Protein AF-A0AAN8SH08-F1 (afdb_monomer)

Foldseek 3Di:
DPDPPPVVVVCVVVVVVVVPPPPPPDPPPDDFQKDKDFDPVADVVVCVVCVVVQWDWPHADVPPPTRITMIHHHPPD

Secondary structure (DSSP, 8-state):
---SSHHHHHHHHHHHHHHTT-----------SEEEEE-TT-HHHHHHHHHHHTEEEEEE---TTS-EEEEEEPP--

Nearest PDB structures (foldseek):
  3v8h-assembly1_D  TM=4.948E-01  e=4.701E+00  Burkholderia thailandensis E264
  3v8h-assembly2_C  TM=5.003E-01  e=5.735E+00  Burkholderia thailandensis E264

Organism: Polyplax serrata (NCBI:txid468196)

Mean predicted aligned error: 14.58 Å

InterPro domains:
  IPR032815 Peptidase S8, pro-domain [PF16470] (34-62)
  IPR038466 Peptidase S8, pro-domain superfamily [G3DSA:3.30.70.850] (23-75)

Structure (mmCIF, N/CA/C/O backbone):
data_AF-A0AAN8SH08-F1
#
_entry.id   AF-A0AAN8SH08-F1
#
loop_
_atom_site.group_PDB
_atom_site.id
_atom_site.type_symbol
_atom_site.label_atom_id
_atom_site.label_alt_id
_atom_site.label_comp_id
_atom_site.label_asym_id
_atom_site.label_entity_id
_atom_site.label_seq_id
_atom_site.pdbx_PDB_ins_code
_atom_site.Cartn_x
_atom_site.Cartn_y
_atom_site.Cartn_z
_atom_site.occupancy
_atom_site.B_iso_or_equiv
_atom_site.auth_seq_id
_atom_site.auth_comp_id
_atom_site.auth_asym_id
_atom_site.auth_atom_id
_atom_site.pdbx_PDB_model_num
ATOM 1 N N . MET A 1 1 ? -19.153 55.030 38.591 1.00 43.22 1 MET A N 1
ATOM 2 C CA . MET A 1 1 ? -19.173 53.575 38.868 1.00 43.22 1 MET A CA 1
ATOM 3 C C . MET A 1 1 ? -19.739 52.834 37.655 1.00 43.22 1 MET A C 1
ATOM 5 O O . MET A 1 1 ? -20.870 52.387 37.705 1.00 43.22 1 MET A O 1
ATOM 9 N N . VAL A 1 2 ? -19.007 52.741 36.538 1.00 47.19 2 VAL A N 1
ATOM 10 C CA . VAL A 1 2 ? -19.439 51.950 35.362 1.00 47.19 2 VAL A CA 1
ATOM 11 C C . VAL A 1 2 ? -18.198 51.375 34.683 1.00 47.19 2 VAL A C 1
ATOM 13 O O . VAL A 1 2 ? -17.793 51.824 33.621 1.00 47.19 2 VAL A O 1
ATOM 16 N N . GLN A 1 3 ? -17.519 50.434 35.338 1.00 44.81 3 GLN A N 1
ATOM 17 C CA . GLN A 1 3 ? -16.430 49.707 34.672 1.00 44.81 3 GLN A CA 1
ATOM 18 C C . GLN A 1 3 ? -16.154 48.315 35.251 1.00 44.81 3 GLN A C 1
ATOM 20 O O . GLN A 1 3 ? -15.099 47.750 35.007 1.00 44.81 3 GLN A O 1
ATOM 25 N N . CYS A 1 4 ? -17.107 47.734 35.990 1.00 48.66 4 CYS A N 1
ATOM 26 C CA . CYS A 1 4 ? -16.991 46.352 36.470 1.00 48.66 4 CYS A CA 1
ATOM 27 C C . CYS A 1 4 ? -17.828 45.353 35.659 1.00 48.66 4 CYS A C 1
ATOM 29 O O . CYS A 1 4 ? -17.635 44.167 35.837 1.00 48.66 4 CYS A O 1
ATOM 31 N N . GLY A 1 5 ? -18.741 45.774 34.774 1.00 52.16 5 GLY A N 1
ATOM 32 C CA . GLY A 1 5 ? -19.622 44.843 34.045 1.00 52.16 5 GLY A CA 1
ATOM 33 C C . GLY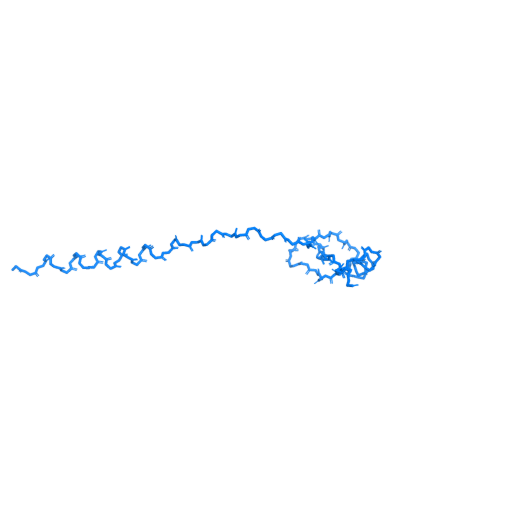 A 1 5 ? -19.054 44.295 32.727 1.00 52.16 5 GLY A C 1
ATOM 34 O O . GLY A 1 5 ? -19.303 43.145 32.379 1.00 52.16 5 GLY A O 1
ATOM 35 N N . SER A 1 6 ? -18.275 45.093 31.985 1.00 55.09 6 SER A N 1
ATOM 36 C CA . SER A 1 6 ? -17.862 44.729 30.616 1.00 55.09 6 SER A CA 1
ATOM 37 C C . SER A 1 6 ? -16.654 43.791 30.553 1.00 55.09 6 SER A C 1
ATOM 39 O O . SER A 1 6 ? -16.507 43.055 29.579 1.00 55.09 6 SER A O 1
ATOM 41 N N . VAL A 1 7 ? -15.801 43.773 31.583 1.00 56.44 7 VAL A N 1
ATOM 42 C CA . VAL A 1 7 ? -14.616 42.897 31.627 1.00 56.44 7 VAL A CA 1
ATOM 43 C C . VAL A 1 7 ? -15.035 41.438 31.823 1.00 56.44 7 VAL A C 1
ATOM 45 O O . VAL A 1 7 ? -14.543 40.559 31.121 1.00 56.44 7 VAL A O 1
ATOM 48 N N . PHE A 1 8 ? -16.008 41.182 32.703 1.00 56.41 8 PHE A N 1
ATOM 49 C CA . PHE A 1 8 ? -16.497 39.827 32.976 1.00 56.41 8 PHE A CA 1
ATOM 50 C C . PHE A 1 8 ? -17.192 39.198 31.767 1.00 56.41 8 PHE A C 1
ATOM 52 O O . PHE A 1 8 ? -16.982 38.018 31.503 1.00 56.41 8 PHE A O 1
ATOM 59 N N . LEU A 1 9 ? -17.958 39.983 30.997 1.00 58.00 9 LEU A N 1
ATOM 60 C CA . LEU A 1 9 ? -18.623 39.496 29.785 1.00 58.00 9 LEU A CA 1
ATOM 61 C C . LEU A 1 9 ? -17.606 39.076 28.711 1.00 58.00 9 LEU A C 1
ATOM 63 O O . LEU A 1 9 ? -17.759 38.028 28.093 1.00 58.00 9 LEU A O 1
ATOM 67 N N . ASN A 1 10 ? -16.538 39.860 28.529 1.00 58.19 10 ASN A N 1
ATOM 68 C CA . ASN A 1 10 ? -15.488 39.538 27.564 1.00 58.19 10 ASN A CA 1
ATOM 69 C C . ASN A 1 10 ? -14.726 38.265 27.959 1.00 58.19 10 ASN A C 1
ATOM 71 O O . ASN A 1 10 ? -14.558 37.385 27.123 1.00 58.19 10 ASN A O 1
ATOM 75 N N . VAL A 1 11 ? -14.335 38.112 29.231 1.00 63.59 11 VAL A N 1
ATOM 76 C CA . VAL A 1 11 ? -13.652 36.894 29.717 1.00 63.59 11 VAL A CA 1
ATOM 77 C C . VAL A 1 11 ? -14.515 35.646 29.510 1.00 63.59 11 VAL A C 1
ATOM 79 O O . VAL A 1 11 ? -14.002 34.609 29.097 1.00 63.59 11 VAL A O 1
ATOM 82 N N . PHE A 1 12 ? -15.827 35.752 29.729 1.00 60.41 12 PHE A N 1
ATOM 83 C CA . PHE A 1 12 ? -16.758 34.647 29.500 1.00 60.41 12 PHE A CA 1
ATOM 84 C C . PHE A 1 12 ? -16.861 34.266 28.017 1.00 60.41 12 PHE A C 1
ATOM 86 O O . PHE A 1 12 ? -16.806 33.085 27.680 1.00 60.41 12 PHE A O 1
ATOM 93 N N . VAL A 1 13 ? -16.961 35.252 27.120 1.00 62.12 13 VAL A N 1
ATOM 94 C CA . VAL A 1 13 ? -17.056 35.013 25.669 1.00 62.12 13 VAL A CA 1
ATOM 95 C C . VAL A 1 13 ? -15.754 34.428 25.114 1.00 62.12 13 VAL A C 1
ATOM 97 O O . VAL A 1 13 ? -15.801 33.445 24.377 1.00 62.12 13 VAL A O 1
ATOM 100 N N . PHE A 1 14 ? -14.591 34.956 25.512 1.00 60.22 14 PHE A N 1
ATOM 101 C CA . PHE A 1 14 ? -13.294 34.403 25.102 1.00 60.22 14 PHE A CA 1
ATOM 102 C C . PHE A 1 14 ? -13.039 33.007 25.695 1.00 60.22 14 PHE A C 1
ATOM 104 O O . PHE A 1 14 ? -12.496 32.146 25.005 1.00 60.22 14 PHE A O 1
ATOM 111 N N . GLY A 1 15 ? -13.475 32.746 26.933 1.00 61.88 15 GLY A N 1
ATOM 112 C CA . GLY A 1 15 ? -13.358 31.433 27.574 1.00 61.88 15 GLY A CA 1
ATOM 113 C C . GLY A 1 15 ? -14.227 30.352 26.921 1.00 61.88 15 GLY A C 1
ATOM 114 O O . GLY A 1 15 ? -13.758 29.239 26.698 1.00 61.88 15 GLY A O 1
ATOM 115 N N . ILE A 1 16 ? -15.469 30.679 26.547 1.00 64.06 16 ILE A N 1
ATOM 116 C CA . ILE A 1 16 ? -16.375 29.749 25.847 1.00 64.06 16 ILE A CA 1
ATOM 117 C C . ILE A 1 16 ? -15.899 29.488 24.409 1.00 64.06 16 ILE A C 1
ATOM 119 O O . ILE A 1 16 ? -15.981 28.357 23.924 1.00 64.06 16 ILE A O 1
ATOM 123 N N . PHE A 1 17 ? -15.349 30.505 23.739 1.00 59.41 17 PHE A N 1
ATOM 124 C CA . PHE A 1 17 ? -14.761 30.346 22.408 1.00 59.41 17 PHE A CA 1
ATOM 125 C C . PHE A 1 17 ? -13.541 29.410 22.431 1.00 59.41 17 PHE A C 1
ATOM 127 O O . PHE A 1 17 ? -13.390 28.575 21.543 1.00 59.41 17 PHE A O 1
ATOM 134 N N . TRP A 1 18 ? -12.722 29.474 23.487 1.00 58.59 18 TRP A N 1
ATOM 135 C CA . TRP A 1 18 ? -11.583 28.569 23.683 1.00 58.59 18 TRP A CA 1
ATOM 136 C C . TRP A 1 18 ? -12.007 27.130 24.032 1.00 58.59 18 TRP A C 1
ATOM 138 O O . TRP A 1 18 ? -11.338 26.175 23.646 1.00 58.59 18 TRP A O 1
ATOM 148 N N . LEU A 1 19 ? -13.152 26.951 24.702 1.00 58.28 19 LEU A N 1
ATOM 149 C CA . LEU A 1 19 ? -13.669 25.634 25.105 1.00 58.28 19 LEU A CA 1
ATOM 150 C C . LEU A 1 19 ? -14.276 24.821 23.944 1.00 58.28 19 LEU A C 1
ATOM 152 O O . LEU A 1 19 ? -14.522 23.627 24.085 1.00 58.28 19 LEU A O 1
ATOM 156 N N . SER A 1 20 ? -14.508 25.435 22.782 1.00 55.12 20 SER A N 1
ATOM 157 C CA . SER A 1 20 ? -15.205 24.779 21.664 1.00 55.12 20 SER A CA 1
ATOM 158 C C . SER A 1 20 ? -14.299 23.930 20.754 1.00 55.12 20 SER A C 1
ATOM 160 O O . S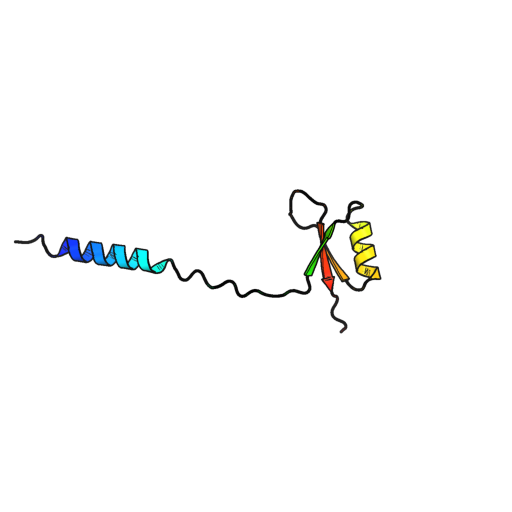ER A 1 20 ? -14.798 23.324 19.809 1.00 55.12 20 SER A O 1
ATOM 162 N N . CYS A 1 21 ? -12.987 23.858 21.011 1.00 54.16 21 CYS A N 1
ATOM 163 C CA . CYS A 1 21 ? -12.034 23.241 20.075 1.00 54.16 21 CYS A CA 1
ATOM 164 C C . CYS A 1 21 ? -11.615 21.790 20.367 1.00 54.16 21 CYS A C 1
ATOM 166 O O . CYS A 1 21 ? -10.917 21.207 19.542 1.00 54.16 21 CYS A O 1
ATOM 168 N N . GLU A 1 22 ? -12.038 21.159 21.464 1.00 59.22 22 GLU A N 1
ATOM 169 C CA . GLU A 1 22 ? -11.555 19.810 21.818 1.00 59.22 22 GLU A CA 1
ATOM 170 C C . GLU A 1 22 ? -12.670 18.763 21.910 1.00 59.22 22 GLU A C 1
ATOM 172 O O . GLU A 1 22 ? -12.842 18.066 22.904 1.00 59.22 22 GLU A O 1
ATOM 177 N N . VAL A 1 23 ? -13.389 18.571 20.806 1.00 58.88 23 VAL A N 1
ATOM 178 C CA . VAL A 1 23 ? -13.854 17.224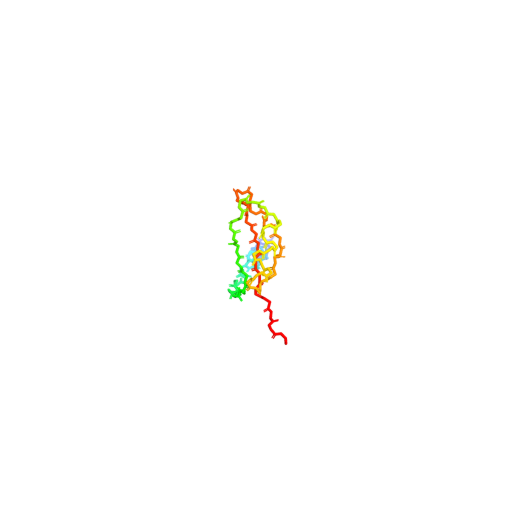 20.445 1.00 58.88 23 VAL A CA 1
ATOM 179 C C . VAL A 1 23 ? -13.132 16.842 19.162 1.00 58.88 23 VAL A C 1
ATOM 181 O O . VAL A 1 23 ? -13.706 16.760 18.079 1.00 58.88 23 VAL A O 1
ATOM 184 N N . ALA A 1 24 ? -11.819 16.633 19.282 1.00 63.28 24 ALA A N 1
ATOM 185 C CA . ALA A 1 24 ? -11.083 15.853 18.302 1.00 63.28 24 ALA A CA 1
ATOM 186 C C . ALA A 1 24 ? -11.644 14.429 18.385 1.00 63.28 24 ALA A C 1
ATOM 188 O O . ALA A 1 24 ? -11.282 13.647 19.266 1.00 63.28 24 ALA A O 1
ATOM 189 N N . GLY A 1 25 ? -12.633 14.145 17.534 1.00 61.72 25 GLY A N 1
ATOM 190 C CA . GLY A 1 25 ? -13.307 12.860 17.468 1.00 61.72 25 GLY A CA 1
ATOM 191 C C . GLY A 1 25 ? -12.276 11.741 17.457 1.00 61.72 25 GLY A C 1
ATOM 192 O O . GLY A 1 25 ? -11.387 11.713 16.606 1.00 61.72 25 GLY A O 1
ATOM 193 N N . ARG A 1 26 ? -12.380 10.839 18.437 1.00 64.94 26 ARG A N 1
ATOM 194 C CA . ARG A 1 26 ? -11.583 9.616 18.504 1.00 64.94 26 ARG A CA 1
ATOM 195 C C . ARG A 1 26 ? -11.641 8.956 17.132 1.00 64.94 26 ARG A C 1
ATOM 197 O O . ARG A 1 26 ? -12.714 8.513 16.733 1.00 64.94 26 ARG A O 1
ATOM 204 N N . GLN A 1 27 ? -10.515 8.929 16.415 1.00 67.50 27 GLN A N 1
ATOM 205 C CA . GLN A 1 27 ? -10.429 8.237 15.135 1.00 67.50 27 GLN A CA 1
ATOM 206 C C . G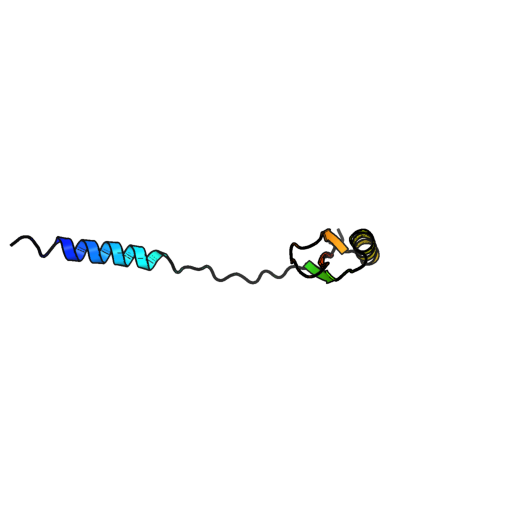LN A 1 27 ? -10.790 6.779 15.399 1.00 67.50 27 GLN A C 1
ATOM 208 O O . GLN A 1 27 ? -10.045 6.040 16.041 1.00 67.50 27 GLN A O 1
ATOM 213 N N . THR A 1 28 ? -11.993 6.384 14.999 1.00 72.00 28 THR A N 1
ATOM 214 C CA . THR A 1 28 ? -12.428 4.999 15.071 1.00 72.00 28 THR A CA 1
ATOM 215 C C . THR A 1 28 ? -11.528 4.232 14.119 1.00 72.00 28 THR A C 1
ATOM 217 O O . THR A 1 28 ? -11.596 4.434 12.909 1.00 72.00 28 THR A O 1
ATOM 220 N N . THR A 1 29 ? -10.638 3.399 14.662 1.00 73.06 29 THR A N 1
ATOM 221 C CA . THR A 1 29 ? -9.761 2.545 13.860 1.00 73.06 29 THR A CA 1
ATOM 222 C C . THR A 1 29 ? -10.625 1.684 12.947 1.00 73.06 29 THR A C 1
ATOM 224 O O . THR A 1 29 ? -11.288 0.751 13.398 1.00 73.06 29 THR A O 1
ATOM 227 N N . PHE A 1 30 ? -10.659 2.031 11.664 1.00 72.75 30 PHE A N 1
ATOM 228 C CA . PHE A 1 30 ? -11.425 1.311 10.661 1.00 72.75 30 PHE A CA 1
ATOM 229 C C . PHE A 1 30 ? -10.500 0.313 9.972 1.00 72.75 30 PHE A C 1
ATOM 231 O O . PHE A 1 30 ? -9.614 0.692 9.206 1.00 72.75 30 PHE A O 1
ATOM 238 N N . TYR A 1 31 ? -10.689 -0.969 10.273 1.00 75.88 31 TYR A N 1
ATOM 239 C CA . TYR A 1 31 ? -9.924 -2.037 9.644 1.00 75.88 31 TYR A CA 1
ATOM 240 C C . TYR A 1 31 ? -10.428 -2.256 8.219 1.00 75.88 31 TYR A C 1
ATOM 242 O O . TYR A 1 31 ? -11.605 -2.537 7.994 1.00 75.88 31 TYR A O 1
ATOM 250 N N . GLN A 1 32 ? -9.524 -2.118 7.254 1.00 78.69 32 GLN A N 1
ATOM 251 C CA . GLN A 1 32 ? -9.790 -2.401 5.851 1.00 78.69 32 GLN A CA 1
ATOM 252 C C . GLN A 1 32 ? -8.959 -3.592 5.401 1.00 78.69 32 GLN A C 1
ATOM 254 O O . GLN A 1 32 ? -7.804 -3.740 5.789 1.00 78.69 32 GLN A O 1
ATOM 259 N N . ASN A 1 33 ? -9.514 -4.383 4.487 1.00 85.06 33 ASN A N 1
ATOM 260 C CA . ASN A 1 33 ? -8.777 -5.435 3.785 1.00 85.06 33 ASN A CA 1
ATOM 261 C C . ASN A 1 33 ? -7.947 -4.832 2.635 1.00 85.06 33 ASN A C 1
ATOM 263 O O . ASN A 1 33 ? -8.017 -5.304 1.498 1.00 85.06 33 ASN A O 1
ATOM 267 N N . GLN A 1 34 ? -7.254 -3.726 2.917 1.00 88.06 34 GLN A N 1
ATOM 268 C CA . GLN A 1 34 ? -6.384 -3.006 1.995 1.00 88.06 34 GLN A CA 1
ATOM 269 C C . GLN A 1 34 ? -4.967 -2.998 2.560 1.00 88.06 34 GLN A C 1
ATOM 271 O O . GLN A 1 34 ? -4.771 -2.699 3.737 1.00 88.06 34 GLN A O 1
ATOM 276 N N . PHE A 1 35 ? -3.983 -3.324 1.728 1.00 87.81 35 PHE A N 1
ATOM 277 C CA . PHE A 1 35 ? -2.574 -3.324 2.114 1.00 87.81 35 PHE A CA 1
ATOM 278 C C . PHE A 1 35 ? -1.699 -2.833 0.962 1.00 87.81 35 PHE A C 1
ATOM 280 O O . PHE A 1 35 ? -2.043 -2.988 -0.207 1.00 87.81 35 PHE A O 1
ATOM 287 N N . ALA A 1 36 ? -0.561 -2.226 1.291 1.00 87.75 36 ALA A N 1
ATOM 288 C CA . ALA A 1 36 ? 0.386 -1.712 0.310 1.00 87.75 36 ALA A CA 1
ATOM 289 C C . ALA A 1 36 ? 1.556 -2.690 0.123 1.00 87.75 36 ALA A C 1
ATOM 291 O O . ALA A 1 36 ? 2.170 -3.112 1.101 1.00 87.75 36 ALA A O 1
ATOM 292 N N . VAL A 1 37 ? 1.885 -3.021 -1.127 1.00 87.75 37 VAL A N 1
ATOM 293 C CA . VAL A 1 37 ? 3.001 -3.910 -1.489 1.00 87.75 37 VAL A CA 1
ATOM 294 C C . VAL A 1 37 ? 4.027 -3.142 -2.305 1.00 87.75 37 VAL A C 1
ATOM 296 O O . VAL A 1 37 ? 3.678 -2.426 -3.243 1.00 87.75 37 VAL A O 1
ATOM 299 N N . HIS A 1 38 ? 5.307 -3.301 -1.979 1.00 90.06 38 HIS A N 1
ATOM 300 C CA . HIS A 1 38 ? 6.387 -2.739 -2.782 1.00 90.06 38 HIS A CA 1
ATOM 301 C C . HIS A 1 38 ? 6.635 -3.594 -4.026 1.00 90.06 38 HIS A C 1
ATOM 303 O O . HIS A 1 38 ? 7.023 -4.753 -3.909 1.00 90.06 38 HIS A O 1
ATOM 309 N N . ILE A 1 39 ? 6.434 -3.012 -5.210 1.00 88.75 39 ILE A N 1
ATOM 310 C CA . ILE A 1 39 ? 6.615 -3.697 -6.495 1.00 88.75 39 ILE A CA 1
ATOM 311 C C . ILE A 1 39 ? 7.583 -2.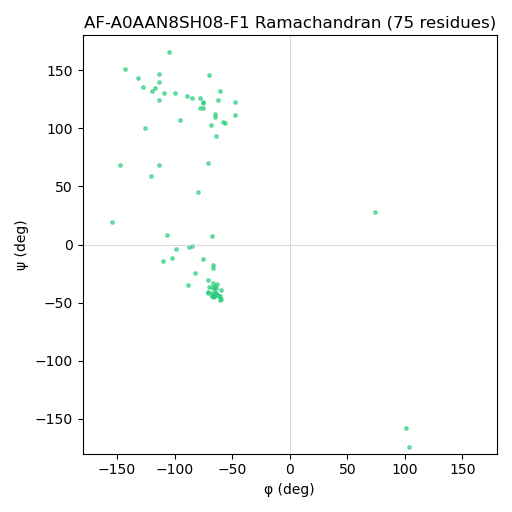870 -7.351 1.00 88.75 39 ILE A C 1
ATOM 313 O O . ILE A 1 39 ? 7.184 -1.857 -7.940 1.00 88.75 39 ILE A O 1
ATOM 317 N N . PRO A 1 40 ? 8.871 -3.262 -7.419 1.00 87.31 40 PRO A N 1
ATOM 318 C CA . PRO A 1 40 ? 9.889 -2.488 -8.125 1.00 87.31 40 PRO A CA 1
ATOM 319 C C . PRO A 1 40 ? 9.653 -2.456 -9.640 1.00 87.31 40 PRO A C 1
ATOM 321 O O . PRO A 1 40 ? 9.910 -1.426 -10.264 1.00 87.31 40 PRO A O 1
ATOM 324 N N . SER A 1 41 ? 9.102 -3.533 -10.207 1.00 88.38 41 SER A N 1
ATOM 325 C CA . SER A 1 41 ? 8.825 -3.681 -11.641 1.00 88.38 41 SER A CA 1
ATOM 326 C C . SER A 1 41 ? 7.740 -2.742 -12.176 1.00 88.38 41 SER A C 1
ATOM 328 O O . SER A 1 41 ? 7.691 -2.460 -13.370 1.00 88.38 41 SER A O 1
ATOM 330 N N . GLY A 1 42 ? 6.882 -2.209 -11.301 1.00 87.44 42 GLY A N 1
ATOM 331 C CA . GLY A 1 42 ? 5.854 -1.241 -11.669 1.00 87.44 42 GLY A CA 1
ATOM 332 C C . GLY A 1 42 ? 4.447 -1.824 -11.815 1.00 87.44 42 GLY A C 1
ATOM 333 O O . GLY A 1 42 ? 4.103 -2.830 -11.202 1.00 87.44 42 GLY A O 1
ATOM 334 N N . LYS A 1 43 ? 3.602 -1.112 -12.570 1.00 90.44 43 LYS A N 1
ATOM 335 C CA . LYS A 1 43 ? 2.145 -1.301 -12.555 1.00 90.44 43 LYS A CA 1
ATOM 336 C C . LYS A 1 43 ? 1.696 -2.609 -13.206 1.00 90.44 43 LYS A C 1
ATOM 338 O O . LYS A 1 43 ? 0.809 -3.249 -12.662 1.00 90.44 43 LYS A O 1
ATOM 343 N N . ALA A 1 44 ? 2.302 -3.000 -14.328 1.00 92.56 44 ALA A N 1
ATOM 344 C CA . ALA A 1 44 ? 1.901 -4.206 -15.057 1.00 92.56 44 ALA A CA 1
ATOM 345 C C . ALA A 1 44 ? 2.024 -5.462 -14.179 1.00 92.56 44 ALA A C 1
ATOM 347 O O . ALA A 1 44 ? 1.069 -6.221 -14.047 1.00 92.56 44 ALA A O 1
ATOM 348 N N . ASP A 1 45 ? 3.155 -5.611 -13.490 1.00 92.75 45 ASP A N 1
ATOM 349 C CA . ASP A 1 45 ? 3.373 -6.710 -12.548 1.00 92.75 45 ASP A CA 1
ATOM 350 C C . ASP A 1 45 ? 2.427 -6.631 -11.347 1.00 92.75 45 ASP A C 1
ATOM 352 O O . ASP A 1 45 ? 1.961 -7.656 -10.860 1.00 92.75 45 ASP A O 1
ATOM 356 N N . ALA A 1 46 ? 2.106 -5.424 -10.874 1.00 91.75 46 ALA A N 1
ATOM 357 C CA . ALA A 1 46 ? 1.124 -5.237 -9.811 1.00 91.75 46 ALA A CA 1
ATOM 358 C C . ALA A 1 46 ? -0.276 -5.711 -10.230 1.00 91.75 46 ALA A C 1
ATOM 360 O O . ALA A 1 46 ? -0.939 -6.404 -9.461 1.00 91.75 46 ALA A O 1
ATOM 361 N N . ASP A 1 47 ? -0.704 -5.385 -11.450 1.00 93.56 47 ASP A N 1
ATOM 362 C CA . ASP A 1 47 ? -1.985 -5.827 -12.006 1.00 93.56 47 ASP A CA 1
ATOM 363 C C . ASP A 1 47 ? -2.022 -7.358 -12.171 1.00 93.56 47 ASP A C 1
ATOM 365 O O . ASP A 1 47 ? -3.007 -8.000 -11.804 1.00 93.56 47 ASP A O 1
ATOM 369 N N . ASP A 1 48 ? -0.926 -7.956 -12.640 1.00 94.75 48 ASP A N 1
ATOM 370 C CA . ASP A 1 48 ? -0.782 -9.405 -12.823 1.00 94.75 48 ASP A CA 1
ATOM 371 C C . ASP A 1 48 ? -0.760 -10.167 -11.479 1.00 94.75 48 ASP A C 1
ATOM 373 O O . ASP A 1 48 ? -1.473 -11.155 -11.295 1.00 94.75 48 ASP A O 1
ATOM 377 N N . ILE A 1 49 ? -0.018 -9.673 -10.480 1.00 91.19 49 ILE A N 1
ATOM 378 C CA . ILE A 1 49 ? -0.025 -10.216 -9.108 1.00 91.19 49 ILE A CA 1
ATOM 379 C C . ILE A 1 49 ? -1.426 -10.115 -8.498 1.00 91.19 49 ILE A C 1
ATOM 381 O O . ILE A 1 49 ? -1.909 -11.080 -7.902 1.00 91.19 49 ILE A O 1
ATOM 385 N N . ALA A 1 50 ? -2.102 -8.976 -8.661 1.00 92.12 50 ALA A N 1
ATOM 386 C CA . ALA A 1 50 ? -3.454 -8.801 -8.152 1.00 92.12 50 ALA A CA 1
ATOM 387 C C . ALA A 1 50 ? -4.417 -9.821 -8.781 1.00 92.12 50 ALA A C 1
ATOM 389 O O . ALA A 1 50 ? -5.120 -10.531 -8.059 1.00 92.12 50 ALA A O 1
ATOM 390 N N . ALA A 1 51 ? -4.377 -9.972 -10.109 1.00 92.50 51 ALA A N 1
ATOM 391 C CA . ALA A 1 51 ? -5.215 -10.915 -10.840 1.00 92.50 51 ALA A CA 1
ATOM 392 C C . ALA A 1 51 ? -4.969 -12.374 -10.425 1.00 92.50 51 ALA A C 1
ATOM 394 O O . ALA A 1 51 ? -5.928 -13.107 -10.180 1.00 92.50 51 ALA A O 1
ATOM 395 N N . ARG A 1 52 ? -3.701 -12.787 -10.284 1.00 92.69 52 ARG A N 1
ATOM 396 C CA . ARG A 1 52 ? -3.333 -14.159 -9.889 1.00 92.69 52 ARG A CA 1
ATOM 397 C C . ARG A 1 52 ? -3.817 -14.547 -8.496 1.00 92.69 52 ARG A C 1
ATOM 399 O O . ARG A 1 52 ? -4.146 -15.707 -8.270 1.00 92.69 52 ARG A O 1
ATOM 406 N N . HIS A 1 53 ? -3.852 -13.596 -7.569 1.00 90.94 53 HIS A N 1
ATOM 407 C CA . HIS A 1 53 ? -4.147 -13.867 -6.163 1.00 90.94 53 HIS A CA 1
ATOM 408 C C . HIS A 1 53 ? -5.547 -13.413 -5.718 1.00 90.94 53 HIS A C 1
ATOM 410 O O . HIS A 1 53 ? -5.860 -13.472 -4.531 1.00 90.94 53 HIS A O 1
ATOM 416 N N . GLY A 1 54 ? -6.407 -12.979 -6.646 1.00 90.94 54 GLY A N 1
ATOM 417 C CA . GLY A 1 54 ? -7.777 -12.563 -6.323 1.00 90.94 54 GLY A CA 1
ATOM 418 C C . GLY A 1 54 ? -7.865 -11.199 -5.627 1.00 90.94 54 GLY A C 1
ATOM 419 O O . GLY A 1 54 ? -8.804 -10.937 -4.873 1.00 90.94 54 GLY A O 1
ATOM 420 N N . PHE A 1 55 ? -6.903 -10.317 -5.884 1.00 92.56 55 PHE A N 1
ATOM 421 C CA . PHE A 1 55 ? -6.906 -8.933 -5.424 1.00 92.56 55 PHE A CA 1
ATOM 422 C C . PHE A 1 55 ? -7.234 -7.965 -6.566 1.00 92.56 55 PHE A C 1
ATOM 424 O O . P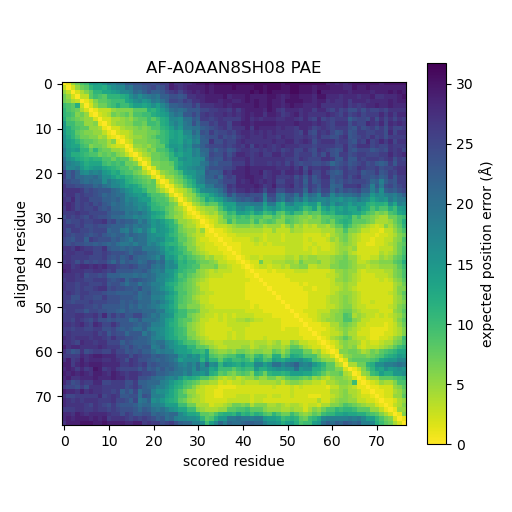HE A 1 55 ? -7.205 -8.300 -7.749 1.00 92.56 55 PHE A O 1
ATOM 431 N N . VAL A 1 56 ? -7.544 -6.729 -6.192 1.00 92.44 56 VAL A N 1
ATOM 432 C CA . VAL A 1 56 ? -7.692 -5.586 -7.088 1.00 92.44 56 VAL A CA 1
ATOM 433 C C . VAL A 1 56 ? -6.573 -4.603 -6.773 1.00 92.44 56 VAL A C 1
ATOM 435 O O . VAL A 1 56 ? -6.438 -4.173 -5.625 1.00 92.44 56 VAL A O 1
ATOM 438 N N . ASN A 1 57 ? -5.787 -4.245 -7.787 1.00 91.88 57 ASN A N 1
ATOM 439 C CA . ASN A 1 57 ? -4.813 -3.167 -7.688 1.00 91.88 57 ASN A CA 1
ATOM 440 C C . ASN A 1 57 ? -5.547 -1.818 -7.724 1.00 91.88 57 ASN A C 1
ATOM 442 O O . ASN A 1 57 ? -6.199 -1.481 -8.712 1.00 91.88 57 ASN A O 1
ATOM 446 N N . LEU A 1 58 ? -5.448 -1.049 -6.643 1.00 90.00 58 LEU A N 1
ATOM 447 C CA . LEU A 1 58 ? -6.019 0.295 -6.514 1.00 90.00 58 LEU A CA 1
ATOM 448 C C . LEU A 1 58 ? -5.067 1.384 -7.033 1.00 90.00 58 LEU A C 1
ATOM 450 O O . LEU A 1 58 ? -5.426 2.559 -7.066 1.00 90.00 58 LEU A O 1
ATOM 454 N N . GLY A 1 59 ? -3.868 0.996 -7.469 1.00 87.25 59 GLY A N 1
ATOM 455 C CA . GLY A 1 59 ? -2.862 1.886 -8.024 1.00 87.25 59 GLY A CA 1
ATOM 456 C C . GLY A 1 59 ? -1.726 2.184 -7.053 1.00 87.25 59 GLY A C 1
ATOM 457 O O . GLY A 1 59 ? -1.599 1.593 -5.978 1.00 87.25 59 GLY A O 1
ATOM 458 N N . LYS A 1 60 ? -0.850 3.094 -7.482 1.00 84.81 60 LYS A N 1
ATOM 459 C CA . LYS A 1 60 ? 0.314 3.509 -6.705 1.00 84.81 60 LYS A CA 1
ATOM 460 C C . LYS A 1 60 ? -0.129 4.477 -5.609 1.00 84.81 60 LYS A C 1
ATOM 462 O O . LYS A 1 60 ? -0.742 5.495 -5.919 1.00 84.81 60 LYS A O 1
ATOM 467 N N . SER A 1 61 ? 0.219 4.192 -4.357 1.00 76.44 61 SER A N 1
ATOM 468 C CA . SER A 1 61 ? 0.007 5.158 -3.275 1.00 76.44 61 SER A CA 1
ATOM 469 C C . SER A 1 61 ? 0.959 6.344 -3.424 1.00 76.44 61 SER A C 1
ATOM 471 O O . SER A 1 61 ? 2.118 6.173 -3.803 1.00 76.44 61 SER A O 1
ATOM 473 N N . GLU A 1 62 ? 0.501 7.539 -3.051 1.00 65.38 62 GLU A N 1
ATOM 474 C CA . GLU A 1 62 ? 1.289 8.783 -3.093 1.00 65.38 62 GLU A CA 1
ATOM 475 C C . GLU A 1 62 ? 2.463 8.826 -2.100 1.00 65.38 62 GLU A C 1
ATOM 477 O O . GLU A 1 62 ? 3.136 9.846 -1.976 1.00 65.38 62 GLU A O 1
ATOM 482 N N . PHE A 1 63 ? 2.773 7.727 -1.407 1.00 62.47 63 PHE A N 1
ATOM 483 C CA . PHE A 1 63 ? 3.951 7.668 -0.551 1.00 62.47 63 PHE A CA 1
ATOM 484 C C . PHE A 1 63 ? 5.222 7.791 -1.397 1.00 62.47 63 PHE A C 1
ATOM 486 O O . PHE A 1 63 ? 5.579 6.929 -2.200 1.00 62.47 63 PHE A O 1
ATOM 493 N N . ILE A 1 64 ? 5.893 8.918 -1.186 1.00 58.81 64 ILE A N 1
ATOM 494 C CA . ILE A 1 64 ? 6.842 9.552 -2.104 1.00 58.81 64 ILE A CA 1
ATOM 495 C C . ILE A 1 64 ? 8.128 8.723 -2.309 1.00 58.81 64 ILE A C 1
ATOM 497 O O . ILE A 1 64 ? 8.812 8.894 -3.315 1.00 58.81 64 ILE A O 1
ATOM 501 N N . TYR A 1 65 ? 8.434 7.767 -1.423 1.00 58.03 65 TYR A N 1
ATOM 502 C CA . TYR A 1 65 ? 9.748 7.106 -1.385 1.00 58.03 65 TYR A CA 1
ATOM 503 C C . TYR A 1 65 ? 9.780 5.638 -1.832 1.00 58.03 65 TYR A C 1
ATOM 505 O O . TYR A 1 65 ? 10.856 5.127 -2.127 1.00 58.03 65 TYR A O 1
ATOM 513 N N . HIS A 1 66 ? 8.639 4.957 -1.959 1.00 64.56 66 HIS A N 1
ATOM 514 C CA . HIS A 1 66 ? 8.602 3.560 -2.406 1.00 64.56 66 HIS A CA 1
ATOM 515 C C . HIS A 1 66 ? 7.563 3.358 -3.515 1.00 64.56 66 HIS A C 1
ATOM 517 O O . HIS A 1 66 ? 6.486 3.950 -3.494 1.00 64.56 66 HIS A O 1
ATOM 523 N N . ARG A 1 67 ? 7.859 2.493 -4.501 1.00 74.81 67 ARG A N 1
ATOM 524 C CA . ARG A 1 67 ? 6.866 2.016 -5.488 1.00 74.81 67 ARG A CA 1
ATOM 525 C C . ARG A 1 67 ? 5.870 1.070 -4.811 1.00 74.81 67 ARG A C 1
ATOM 527 O O . ARG A 1 67 ? 5.908 -0.139 -5.017 1.00 74.81 67 ARG A O 1
ATOM 534 N N . LEU A 1 68 ? 5.025 1.629 -3.955 1.00 85.06 68 LEU A N 1
ATOM 535 C CA . LEU A 1 68 ? 3.979 0.909 -3.248 1.00 85.06 68 LEU A CA 1
ATOM 536 C C . LEU A 1 68 ? 2.704 0.900 -4.082 1.00 85.06 68 LEU A C 1
ATOM 538 O O . LEU A 1 68 ? 2.224 1.957 -4.488 1.00 85.06 68 LEU A O 1
ATOM 542 N N . TYR A 1 69 ? 2.157 -0.288 -4.297 1.00 88.81 69 TYR A N 1
ATOM 543 C CA . TYR A 1 69 ? 0.859 -0.500 -4.921 1.00 88.81 69 TYR A CA 1
ATOM 544 C C . TYR A 1 69 ? -0.130 -0.982 -3.871 1.00 88.81 69 TYR A C 1
ATOM 546 O O . TYR A 1 69 ? 0.172 -1.892 -3.098 1.00 88.81 69 TYR A O 1
ATOM 554 N N . CYS A 1 70 ? -1.292 -0.342 -3.818 1.00 89.50 70 CYS A N 1
ATOM 555 C CA . CYS A 1 70 ? -2.346 -0.694 -2.882 1.00 89.50 70 CYS A CA 1
ATOM 556 C C . 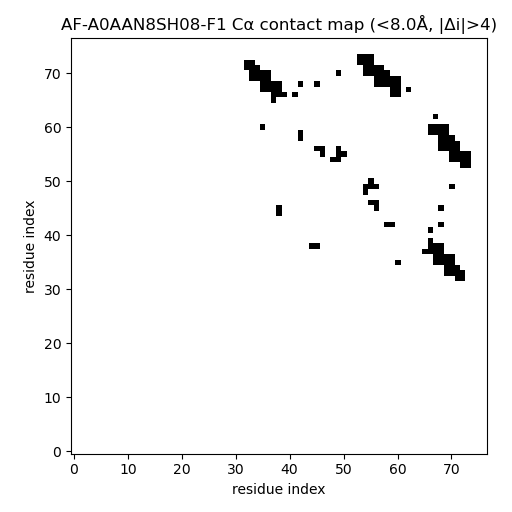CYS A 1 70 ? -3.193 -1.835 -3.457 1.00 89.50 70 CYS A C 1
ATOM 558 O O . CYS A 1 70 ? -3.704 -1.736 -4.571 1.00 89.50 70 CYS A O 1
ATOM 560 N N . MET A 1 71 ? -3.345 -2.913 -2.693 1.00 91.06 71 MET A N 1
ATOM 561 C CA . MET A 1 71 ? -4.100 -4.109 -3.053 1.00 91.06 71 MET A CA 1
ATOM 562 C C . MET A 1 71 ? -5.324 -4.240 -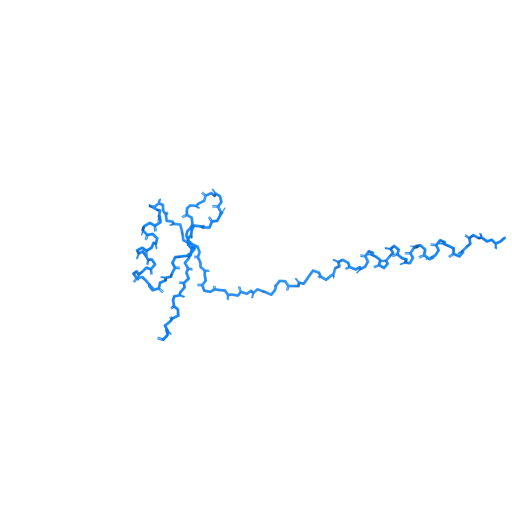2.151 1.00 91.06 71 MET A C 1
ATOM 564 O O . MET A 1 71 ? -5.234 -4.031 -0.941 1.00 91.06 71 MET A O 1
ATOM 568 N N . ARG A 1 72 ? -6.463 -4.637 -2.724 1.00 91.06 72 ARG A N 1
ATOM 569 C CA . ARG A 1 72 ? -7.695 -4.940 -1.981 1.00 91.06 72 ARG A CA 1
ATOM 570 C C . ARG A 1 72 ? -8.223 -6.318 -2.342 1.00 91.06 72 ARG A C 1
ATOM 572 O O . ARG A 1 72 ? -8.293 -6.650 -3.520 1.00 91.06 72 ARG A O 1
ATOM 579 N N . ALA A 1 73 ? -8.634 -7.105 -1.350 1.00 86.56 73 ALA A N 1
ATOM 580 C CA . ALA A 1 73 ? -9.257 -8.405 -1.610 1.00 86.56 73 ALA A CA 1
ATOM 581 C C . ALA A 1 73 ? -10.544 -8.238 -2.434 1.00 86.56 73 ALA A C 1
ATOM 583 O O . ALA A 1 73 ? -11.388 -7.393 -2.111 1.00 86.56 73 ALA A O 1
ATOM 584 N N . LYS A 1 74 ? -10.700 -9.040 -3.492 1.00 83.81 74 LYS A N 1
ATOM 585 C CA . LYS A 1 74 ? -11.942 -9.094 -4.264 1.00 83.81 74 LYS A CA 1
ATOM 586 C C . LYS A 1 74 ? -12.972 -9.871 -3.443 1.00 83.81 74 LYS A C 1
ATOM 588 O O . LYS A 1 74 ? -12.718 -11.008 -3.057 1.00 83.81 74 LYS A O 1
ATOM 593 N N . ALA A 1 75 ? -14.117 -9.258 -3.141 1.00 69.12 75 ALA A N 1
ATOM 594 C CA . ALA A 1 75 ? -15.221 -9.989 -2.528 1.00 69.12 75 ALA A CA 1
ATOM 595 C C . ALA A 1 75 ? -15.681 -11.076 -3.511 1.00 69.12 75 ALA A C 1
ATOM 597 O O . ALA A 1 75 ? -15.964 -10.771 -4.672 1.00 69.12 75 ALA A O 1
ATOM 598 N N . LEU A 1 76 ? -15.696 -12.330 -3.059 1.00 62.50 76 LEU A N 1
ATOM 599 C CA . LEU A 1 76 ? -16.353 -13.421 -3.771 1.00 62.50 76 LEU A CA 1
ATOM 600 C C . LEU A 1 76 ? -17.856 -13.129 -3.691 1.00 62.50 76 LEU A C 1
ATOM 602 O O . LEU A 1 76 ? -18.437 -13.227 -2.612 1.00 62.50 76 LEU A O 1
ATOM 606 N N . GLY A 1 77 ? -18.418 -12.625 -4.790 1.00 52.38 77 GLY A N 1
ATOM 607 C CA . GLY A 1 77 ? -19.861 -12.461 -4.966 1.00 52.38 77 GLY A CA 1
ATOM 608 C C . GLY A 1 77 ? -20.514 -13.783 -5.320 1.00 52.38 77 GLY A C 1
ATOM 609 O O . GLY A 1 77 ? -19.852 -14.572 -6.034 1.00 52.38 77 GLY A O 1
#

Radius of gyration: 26.31 Å; Cα contacts (8 Å, |Δi|>4): 72; chains: 1; bounding box: 30×68×54 Å

Solvent-accessible surface area (backbone atoms only — not comparable to full-atom values): 4937 Å² total; per-residue (Å²): 144,88,78,77,68,66,61,57,54,50,53,52,54,56,51,54,62,64,67,70,71,79,76,76,70,78,79,73,85,76,90,62,76,60,52,73,42,80,40,89,90,38,67,69,59,45,47,50,53,16,60,77,72,50,32,43,61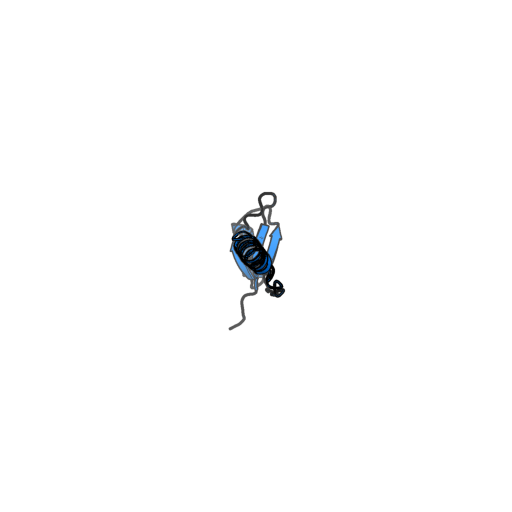,79,44,72,51,86,58,89,87,56,60,26,35,32,36,30,68,56,79,87,125

Sequence (77 aa):
MVQCGSVFLNVFVFGIFWLSCEVAGRQTTFYQNQFAVHIPSGKADADDIAARHGFVNLGKSEFIYHRLYCMRAKALG

pLDDT: mean 74.15, std 15.54, range [43.22, 94.75]